Protein AF-A0A972I4T1-F1 (afdb_monomer_lite)

Foldseek 3Di:
DDDPPVVVVVVVVVVVVVVVVVVVVVVVVVVVVVVVVVVVVVVVVCCPDPVNVVVVVVLVVLLLVLLCVVPPVCSVCLVCVLVVLLVVLVVCVVPPVVCPVVSVCSNVVSVVSCVVSVVVSVVVSVVVVVVVD

Sequence (133 aa):
MENFNSHNFNRWRSFYLSGKKVYTRRQNFIFLCPIWAYLLIKGLWVSFSKEGFQHDMRNETIKIRVLRAQFGKWAPLVSFGGYILLILAVILAIFLPSLQFLSLALYFGGLIFMIIMGLYVRKHVKEEKKKFF

Structure (mmCIF, N/CA/C/O backbone):
data_AF-A0A972I4T1-F1
#
_entry.id   AF-A0A972I4T1-F1
#
loop_
_atom_site.group_PDB
_atom_site.id
_atom_site.type_symbol
_atom_site.label_atom_id
_atom_site.label_alt_id
_atom_site.label_comp_id
_atom_site.label_asym_id
_atom_site.label_entity_id
_atom_site.label_seq_id
_atom_site.pdbx_PDB_ins_code
_atom_site.Cartn_x
_atom_site.Cartn_y
_atom_site.Cartn_z
_atom_site.occupancy
_atom_site.B_iso_or_equiv
_atom_site.auth_seq_id
_atom_site.auth_comp_id
_atom_site.auth_asym_id
_atom_site.auth_atom_id
_atom_site.pdbx_PDB_model_num
ATOM 1 N N . MET A 1 1 ? -72.746 -25.270 -4.434 1.00 42.06 1 MET A N 1
ATOM 2 C CA . MET A 1 1 ? -71.788 -24.352 -5.086 1.00 42.06 1 MET A CA 1
ATOM 3 C C . MET A 1 1 ? -71.181 -23.489 -3.993 1.00 42.06 1 MET A C 1
ATOM 5 O O . MET A 1 1 ? -71.833 -22.563 -3.531 1.00 42.06 1 MET A O 1
ATOM 9 N N . GLU A 1 2 ? -70.013 -23.873 -3.479 1.00 47.78 2 GLU A N 1
ATOM 10 C CA . GLU A 1 2 ? -69.342 -23.156 -2.386 1.00 47.78 2 GLU A CA 1
ATOM 11 C C . GLU A 1 2 ? -68.575 -21.944 -2.927 1.00 47.78 2 GLU A C 1
ATOM 13 O O . GLU A 1 2 ? -67.759 -22.061 -3.842 1.00 47.78 2 GLU A O 1
ATOM 18 N N . ASN A 1 3 ? -68.856 -20.771 -2.355 1.00 51.66 3 ASN A N 1
ATOM 19 C CA . ASN A 1 3 ? -68.185 -19.510 -2.656 1.00 51.66 3 ASN A CA 1
ATOM 20 C C . ASN A 1 3 ? -66.727 -19.563 -2.176 1.00 51.66 3 ASN A C 1
ATOM 22 O O . ASN A 1 3 ? -66.425 -19.302 -1.009 1.00 51.66 3 ASN A O 1
ATOM 26 N N . PHE A 1 4 ? -65.809 -19.887 -3.087 1.00 56.34 4 PHE A N 1
ATOM 27 C CA . PHE A 1 4 ? -64.374 -19.819 -2.829 1.00 56.34 4 PHE A CA 1
ATOM 28 C C . PHE A 1 4 ? -63.945 -18.351 -2.697 1.00 56.34 4 PHE A C 1
ATOM 30 O O . PHE A 1 4 ? -63.792 -17.617 -3.672 1.00 56.34 4 PHE A O 1
ATOM 37 N N . ASN A 1 5 ? -63.791 -17.916 -1.448 1.00 60.62 5 ASN A N 1
ATOM 38 C CA . ASN A 1 5 ? -63.487 -16.540 -1.078 1.00 60.62 5 ASN A CA 1
ATOM 39 C C . ASN A 1 5 ? -62.084 -16.142 -1.588 1.00 60.62 5 ASN A C 1
ATOM 41 O O . ASN A 1 5 ? -61.060 -16.618 -1.082 1.00 60.62 5 ASN A O 1
ATOM 45 N N . SER A 1 6 ? -62.033 -15.254 -2.586 1.00 58.78 6 SER A N 1
ATOM 46 C CA . SER A 1 6 ? -60.814 -14.783 -3.275 1.00 58.78 6 SER A CA 1
ATOM 47 C C . SER A 1 6 ? -59.756 -14.190 -2.332 1.00 58.78 6 SER A C 1
ATOM 49 O O . SER A 1 6 ? -58.558 -14.190 -2.631 1.00 58.78 6 SER A O 1
ATOM 51 N N . HIS A 1 7 ? -60.178 -13.758 -1.143 1.00 57.97 7 HIS A N 1
ATOM 52 C CA . HIS A 1 7 ? -59.304 -13.223 -0.109 1.00 57.97 7 HIS A CA 1
ATOM 53 C C . HIS A 1 7 ? -58.353 -14.276 0.495 1.00 57.97 7 HIS A C 1
ATOM 55 O O . HIS A 1 7 ? -57.220 -13.942 0.863 1.00 57.97 7 HIS A O 1
ATOM 61 N N . ASN A 1 8 ? -58.760 -15.551 0.560 1.00 58.19 8 ASN A N 1
ATOM 62 C CA . ASN A 1 8 ? -57.892 -16.623 1.055 1.00 58.19 8 ASN A CA 1
ATOM 63 C C . ASN A 1 8 ? -56.810 -16.986 0.030 1.00 58.19 8 ASN A C 1
ATOM 65 O O . ASN A 1 8 ? -55.651 -17.172 0.399 1.00 58.19 8 ASN A O 1
ATOM 69 N N . PHE A 1 9 ? -57.136 -16.992 -1.264 1.00 61.59 9 PHE A N 1
ATOM 70 C CA . PHE A 1 9 ? -56.197 -17.366 -2.327 1.00 61.59 9 PHE A CA 1
ATOM 71 C C . PHE A 1 9 ? -54.963 -16.445 -2.393 1.00 61.59 9 PHE A C 1
ATOM 73 O O . PHE A 1 9 ? -53.825 -16.911 -2.499 1.00 61.59 9 PHE A O 1
ATOM 80 N N . ASN A 1 10 ? -55.163 -15.135 -2.226 1.00 60.66 10 ASN A N 1
ATOM 81 C CA . ASN A 1 10 ? -54.065 -14.163 -2.223 1.00 60.66 10 ASN A CA 1
ATOM 82 C C . ASN A 1 10 ? -53.135 -14.309 -1.004 1.00 60.66 10 ASN A C 1
ATOM 84 O O . ASN A 1 10 ? -51.925 -14.087 -1.120 1.00 60.66 10 ASN A O 1
ATOM 88 N N . ARG A 1 11 ? -53.666 -14.745 0.147 1.00 61.56 11 ARG A N 1
ATOM 89 C CA . ARG A 1 11 ? -52.877 -14.985 1.36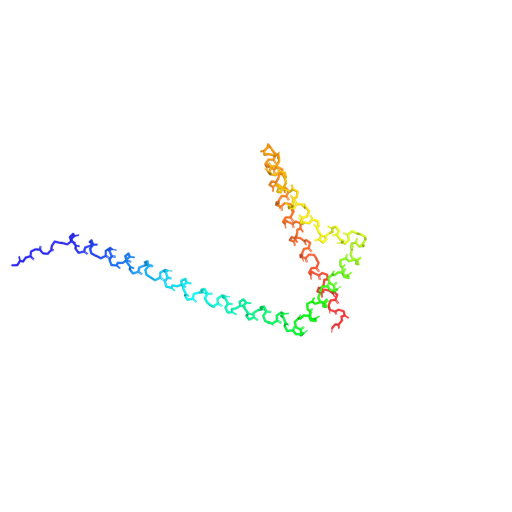6 1.00 61.56 11 ARG A CA 1
ATOM 90 C C . ARG A 1 11 ? -51.933 -16.183 1.198 1.00 61.56 11 ARG A C 1
ATOM 92 O O . ARG A 1 11 ? -50.754 -16.079 1.534 1.00 61.56 11 ARG A O 1
ATOM 99 N N . TRP A 1 12 ? -52.406 -17.273 0.592 1.00 57.44 12 TRP A N 1
ATOM 100 C CA . TRP A 1 12 ? -51.577 -18.450 0.298 1.00 57.44 12 TRP A CA 1
ATOM 101 C C . TRP A 1 12 ? -50.492 -18.160 -0.750 1.00 57.44 12 TRP A C 1
ATOM 103 O O . TRP A 1 12 ? -49.346 -18.587 -0.595 1.00 57.44 12 TRP A O 1
ATOM 113 N N . ARG A 1 13 ? -50.803 -17.359 -1.777 1.00 59.50 13 ARG A N 1
ATOM 114 C CA . ARG A 1 13 ? -49.840 -16.991 -2.830 1.00 59.50 13 ARG A CA 1
ATOM 115 C C . ARG A 1 13 ? -48.659 -16.165 -2.299 1.00 59.50 13 ARG A C 1
ATOM 117 O O . ARG A 1 13 ? -47.519 -16.402 -2.697 1.00 59.50 13 ARG A O 1
ATOM 124 N N . SER A 1 14 ? -48.917 -15.241 -1.372 1.00 59.78 14 SER A N 1
ATOM 125 C CA . SER A 1 14 ? -47.885 -14.450 -0.680 1.00 59.78 14 SER A CA 1
ATOM 126 C C . SER A 1 14 ? -46.908 -15.335 0.113 1.00 59.78 14 SER A C 1
ATOM 128 O O . SER A 1 14 ? -45.688 -15.183 -0.005 1.00 59.78 14 SER A O 1
ATOM 130 N N . PHE A 1 15 ? -47.429 -16.328 0.841 1.00 59.59 15 PHE A N 1
ATOM 131 C CA . PHE A 1 15 ? -46.620 -17.220 1.674 1.00 59.59 15 PHE A CA 1
ATOM 132 C C . PHE A 1 15 ? -45.705 -18.134 0.838 1.00 59.59 15 PHE A C 1
ATOM 134 O O . PHE A 1 15 ? -44.513 -18.262 1.126 1.00 59.59 15 PHE A O 1
ATOM 141 N N . TYR A 1 16 ? -46.221 -18.686 -0.266 1.00 58.22 16 TYR A N 1
ATOM 142 C CA . TYR A 1 16 ? -45.437 -19.519 -1.190 1.00 58.22 16 TYR A CA 1
ATOM 143 C C . TYR A 1 16 ? -44.334 -18.739 -1.922 1.00 58.22 16 TYR A C 1
ATOM 145 O O . TYR A 1 16 ? -43.228 -19.255 -2.114 1.00 58.22 16 TYR A O 1
ATOM 153 N N . LEU A 1 17 ? -44.599 -17.490 -2.322 1.00 56.44 17 LEU A N 1
ATOM 154 C CA . LEU A 1 17 ? -43.599 -16.645 -2.987 1.00 56.44 17 LEU A CA 1
ATOM 155 C C . LEU A 1 17 ? -42.521 -16.148 -2.013 1.00 56.44 17 LEU A C 1
ATOM 157 O O . LEU A 1 17 ? -41.354 -16.040 -2.401 1.00 56.44 17 LEU A O 1
ATOM 161 N N . SER A 1 18 ? -42.888 -15.898 -0.754 1.00 57.31 18 SER A N 1
ATOM 162 C CA . SER A 1 18 ? -41.943 -15.557 0.314 1.00 57.31 18 SER A CA 1
ATOM 163 C C . SER A 1 18 ? -41.013 -16.735 0.638 1.00 57.31 18 SER A C 1
ATOM 165 O O . SER A 1 18 ? -39.789 -16.581 0.617 1.00 57.31 18 SER A O 1
ATOM 167 N N . GLY A 1 19 ? -41.567 -17.943 0.806 1.00 55.78 19 GLY A N 1
ATOM 168 C CA . GLY A 1 19 ? -40.794 -19.159 1.084 1.00 55.78 19 GLY A CA 1
ATOM 169 C C . GLY A 1 19 ? -39.799 -19.523 -0.023 1.00 55.78 19 GLY A C 1
ATOM 170 O O . GLY A 1 19 ? -38.644 -19.839 0.270 1.00 55.78 19 GLY A O 1
ATOM 171 N N . LYS A 1 20 ? -40.192 -19.393 -1.302 1.00 50.53 20 LYS A N 1
ATOM 172 C CA . LYS A 1 20 ? -39.276 -19.626 -2.433 1.00 50.53 20 LYS A CA 1
ATOM 173 C C . LYS A 1 20 ? -38.122 -18.620 -2.466 1.00 50.53 20 LYS A C 1
ATOM 175 O O . LYS A 1 20 ? -36.979 -19.034 -2.622 1.00 50.53 20 LYS A O 1
ATOM 180 N N . LYS A 1 21 ? -38.376 -17.321 -2.254 1.00 49.34 21 LYS A N 1
ATOM 181 C CA . LYS A 1 21 ? -37.317 -16.289 -2.284 1.00 49.34 21 LYS A CA 1
ATOM 182 C C . LYS A 1 21 ? -36.266 -16.469 -1.181 1.00 49.34 21 LYS A C 1
ATOM 184 O O . LYS A 1 21 ? -35.088 -16.202 -1.423 1.00 49.34 21 LYS A O 1
ATOM 189 N N . VAL A 1 22 ? -36.665 -16.927 0.007 1.00 52.06 22 VAL A N 1
ATOM 190 C CA . VAL A 1 22 ? -35.743 -17.171 1.132 1.00 52.06 22 VAL A CA 1
ATOM 191 C C . VAL A 1 22 ? -34.880 -18.414 0.889 1.00 52.06 22 VAL A C 1
ATOM 193 O O . VAL A 1 22 ? -33.672 -18.375 1.135 1.00 52.06 22 VAL A O 1
ATOM 196 N N . TYR A 1 23 ? -35.459 -19.482 0.331 1.00 49.56 23 TYR A N 1
ATOM 197 C CA . TYR A 1 23 ? -34.717 -20.705 0.006 1.00 49.56 23 TYR A CA 1
ATOM 198 C C . TYR A 1 23 ? -33.667 -20.481 -1.091 1.00 49.56 23 TYR A C 1
ATOM 200 O O . TYR A 1 23 ? -32.519 -20.906 -0.945 1.00 49.56 23 TYR A O 1
ATOM 208 N N . THR A 1 24 ? -34.010 -19.733 -2.146 1.00 52.59 24 THR A N 1
ATOM 209 C CA . THR A 1 24 ? -33.073 -19.440 -3.243 1.00 52.59 24 THR A CA 1
ATOM 210 C C . THR A 1 24 ? -31.907 -18.550 -2.790 1.00 52.59 24 THR A C 1
ATOM 212 O O . THR A 1 24 ? -30.770 -18.761 -3.206 1.00 52.59 24 THR A O 1
ATOM 215 N N . ARG A 1 25 ? -32.137 -17.585 -1.882 1.00 51.94 25 ARG A N 1
ATOM 216 C CA . ARG A 1 25 ? -31.070 -16.691 -1.386 1.00 51.94 25 ARG A CA 1
ATOM 217 C C . ARG A 1 25 ? -30.049 -17.426 -0.498 1.00 51.94 25 ARG A C 1
ATOM 219 O O . ARG A 1 25 ? -28.862 -17.118 -0.573 1.00 51.94 25 ARG A O 1
ATOM 226 N N . ARG A 1 26 ? -30.489 -18.408 0.304 1.00 50.34 26 ARG A N 1
ATOM 227 C CA . ARG A 1 26 ? -29.608 -19.236 1.156 1.00 50.34 26 ARG A CA 1
ATOM 228 C C . ARG A 1 26 ? -28.805 -20.264 0.354 1.00 50.34 26 ARG A C 1
ATOM 230 O O . ARG A 1 26 ? -27.628 -20.455 0.643 1.00 50.34 26 ARG A O 1
ATOM 237 N N . GLN A 1 27 ? -29.406 -20.888 -0.662 1.00 53.06 27 GLN A N 1
ATOM 238 C CA . GLN A 1 27 ? -28.709 -21.865 -1.509 1.00 53.06 27 GLN A CA 1
ATOM 239 C C . GLN A 1 27 ? -27.602 -21.221 -2.357 1.00 53.06 27 GLN A C 1
ATOM 241 O O . GLN A 1 27 ? -26.511 -21.779 -2.441 1.00 53.06 27 GLN A O 1
ATOM 246 N N . ASN A 1 28 ? -27.813 -20.011 -2.887 1.00 52.75 28 ASN A N 1
ATOM 247 C CA . ASN A 1 28 ? -26.784 -19.305 -3.662 1.00 52.75 28 ASN A CA 1
ATOM 248 C C . ASN A 1 28 ? -25.501 -19.034 -2.848 1.00 52.75 28 ASN A C 1
ATOM 250 O O . ASN A 1 28 ? -24.401 -19.148 -3.382 1.00 52.75 28 ASN A O 1
ATOM 254 N N . PHE A 1 29 ? -25.620 -18.736 -1.548 1.00 54.09 29 PHE A N 1
ATOM 255 C CA . PHE A 1 29 ? -24.464 -18.516 -0.664 1.00 54.09 29 PHE A CA 1
ATOM 256 C C . PHE A 1 29 ? -23.621 -19.783 -0.451 1.00 54.09 29 PHE A C 1
ATOM 258 O O . PHE A 1 29 ? -22.393 -19.702 -0.399 1.00 54.09 29 PHE A O 1
ATOM 265 N N . ILE A 1 30 ? -24.268 -20.948 -0.361 1.00 57.47 30 ILE A N 1
ATOM 266 C CA . ILE A 1 30 ? -23.606 -22.237 -0.105 1.00 57.47 30 ILE A CA 1
ATOM 267 C C . ILE A 1 30 ? -22.820 -22.710 -1.336 1.00 57.47 30 ILE A C 1
ATOM 269 O O . ILE A 1 30 ? -21.766 -23.312 -1.174 1.00 57.47 30 ILE A O 1
ATOM 273 N N . PHE A 1 31 ? -23.274 -22.389 -2.554 1.00 56.94 31 PHE A N 1
ATOM 274 C CA . PHE A 1 31 ? -22.544 -22.703 -3.792 1.00 56.94 31 PHE A CA 1
ATOM 275 C C . PHE A 1 31 ? -21.458 -21.677 -4.146 1.00 56.94 31 PHE A C 1
ATOM 277 O O . PHE A 1 31 ? -20.435 -22.049 -4.716 1.00 56.94 31 PHE A O 1
ATOM 284 N N . LEU A 1 32 ? -21.631 -20.401 -3.784 1.00 58.91 32 LEU A N 1
ATOM 285 C CA . LEU A 1 32 ? -20.608 -19.374 -4.006 1.00 58.91 32 LEU A CA 1
ATOM 286 C C . LEU A 1 32 ? -19.375 -19.609 -3.120 1.00 58.91 32 LEU A C 1
ATOM 288 O O . LEU A 1 32 ? -18.251 -19.554 -3.612 1.00 58.91 32 LEU A O 1
ATOM 292 N N . CYS A 1 33 ? -19.566 -19.921 -1.837 1.00 66.06 33 CYS A N 1
ATOM 293 C CA . CYS A 1 33 ? -18.476 -20.084 -0.867 1.00 66.06 33 CYS A CA 1
ATOM 294 C C . CYS A 1 33 ? -17.350 -21.064 -1.299 1.00 66.06 33 CYS A C 1
ATOM 296 O O . CYS A 1 33 ? -16.184 -20.662 -1.273 1.00 66.06 33 CYS A O 1
ATOM 298 N N . PRO A 1 34 ? -17.631 -22.299 -1.768 1.00 73.88 34 PRO A N 1
ATOM 299 C CA . PRO A 1 34 ? -16.589 -23.236 -2.192 1.00 73.88 34 PRO A CA 1
ATOM 300 C C . PRO A 1 34 ? -15.882 -22.810 -3.483 1.00 73.88 34 PRO A C 1
ATOM 302 O O . PRO A 1 34 ? -14.701 -23.104 -3.644 1.00 73.88 34 PRO A O 1
ATOM 305 N N . ILE A 1 35 ? -16.553 -22.082 -4.383 1.00 77.19 35 ILE A N 1
ATOM 306 C CA . ILE A 1 35 ? -15.931 -21.551 -5.607 1.00 77.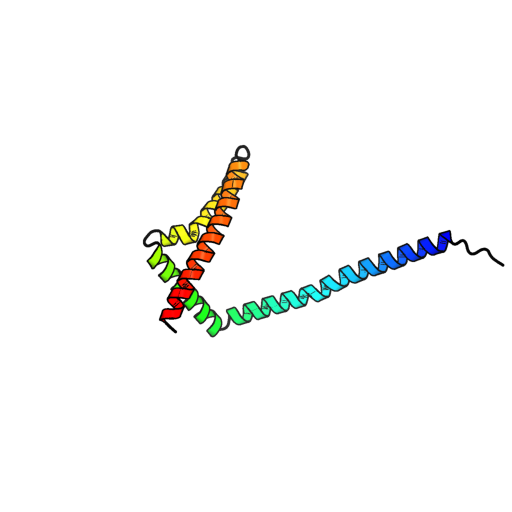19 35 ILE A CA 1
ATOM 307 C C . ILE A 1 35 ? -14.891 -20.485 -5.246 1.00 77.19 35 ILE A C 1
ATOM 309 O O . ILE A 1 35 ? -13.770 -20.517 -5.753 1.00 77.19 35 ILE A O 1
ATOM 313 N N . TRP A 1 36 ? -15.231 -19.575 -4.329 1.00 73.19 36 TRP A N 1
ATOM 314 C CA . TRP A 1 36 ? -14.292 -18.567 -3.829 1.00 73.19 36 TRP A CA 1
ATOM 315 C C . TRP A 1 36 ? -13.140 -19.200 -3.044 1.00 73.19 36 TRP A C 1
ATOM 317 O O . TRP A 1 36 ? -11.989 -18.819 -3.249 1.00 73.19 36 TRP A O 1
ATOM 327 N N . ALA A 1 37 ? -13.418 -20.207 -2.211 1.00 77.19 37 ALA A N 1
ATOM 328 C CA . ALA A 1 37 ? -12.380 -20.957 -1.508 1.00 77.19 37 ALA A CA 1
ATOM 329 C C . ALA A 1 37 ? -11.437 -21.684 -2.484 1.00 77.19 37 ALA A C 1
ATOM 331 O O . ALA A 1 37 ? -10.221 -21.596 -2.335 1.00 77.19 37 ALA A O 1
ATOM 332 N N . TYR A 1 38 ? -11.970 -22.331 -3.525 1.00 79.06 38 TYR A N 1
ATOM 333 C CA . TYR A 1 38 ? -11.173 -22.981 -4.568 1.00 79.06 38 TYR A CA 1
ATOM 334 C C . TYR A 1 38 ? -10.296 -21.979 -5.331 1.00 79.06 38 TYR A C 1
ATOM 336 O O . TYR A 1 38 ? -9.113 -22.241 -5.550 1.00 79.06 38 TYR A O 1
ATOM 344 N N . LEU A 1 39 ? -10.839 -20.812 -5.693 1.00 75.88 39 LEU A N 1
ATOM 345 C CA . LEU A 1 39 ? -10.083 -19.737 -6.343 1.00 75.88 39 LEU A CA 1
ATOM 346 C C . LEU A 1 39 ? -8.969 -19.189 -5.445 1.00 75.88 39 LEU A C 1
ATOM 348 O O . LEU A 1 39 ? -7.858 -18.976 -5.929 1.00 75.88 39 LEU A O 1
ATOM 352 N N . LEU A 1 40 ? -9.235 -19.007 -4.149 1.00 76.88 40 LEU A N 1
ATOM 353 C CA . LEU A 1 40 ? -8.228 -18.572 -3.182 1.00 76.88 40 LEU A CA 1
ATOM 354 C C . LEU A 1 40 ? -7.123 -19.615 -3.021 1.00 76.88 40 LEU A C 1
ATOM 356 O O . LEU A 1 40 ? -5.954 -19.269 -3.149 1.00 76.88 40 LEU A O 1
ATOM 360 N N . ILE A 1 41 ? -7.474 -20.886 -2.807 1.00 76.50 41 ILE A N 1
ATOM 361 C CA . ILE A 1 41 ? -6.504 -21.978 -2.636 1.00 76.50 41 ILE A CA 1
ATOM 362 C C . ILE A 1 41 ? -5.657 -22.147 -3.898 1.00 76.50 41 ILE A C 1
ATOM 364 O O . ILE A 1 41 ? -4.439 -22.258 -3.804 1.00 76.50 41 ILE A O 1
ATOM 368 N N . LYS A 1 42 ? -6.272 -22.124 -5.085 1.00 72.56 42 LYS A N 1
ATOM 369 C CA . LYS A 1 42 ? -5.545 -22.245 -6.355 1.00 72.56 42 LYS A CA 1
ATOM 370 C C . LYS A 1 42 ? -4.669 -21.020 -6.627 1.00 72.56 42 LYS A C 1
ATOM 372 O O . LYS A 1 42 ? -3.547 -21.177 -7.097 1.00 72.56 42 LYS A O 1
ATOM 377 N N . GLY A 1 43 ? -5.150 -19.819 -6.305 1.00 66.62 43 GLY A N 1
ATOM 378 C CA . GLY A 1 43 ? -4.363 -18.586 -6.385 1.00 66.62 43 GLY A CA 1
ATOM 379 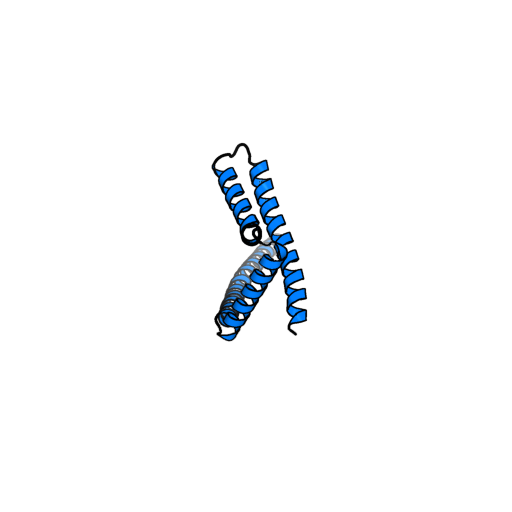C C . GLY A 1 43 ? -3.150 -18.616 -5.454 1.00 66.62 43 GLY A C 1
ATOM 380 O O . GLY A 1 43 ? -2.035 -18.345 -5.890 1.00 66.62 43 GLY A O 1
ATOM 381 N N . LEU A 1 44 ? -3.350 -19.043 -4.204 1.00 70.44 44 LEU A N 1
ATOM 382 C CA . LEU A 1 44 ? -2.285 -19.257 -3.221 1.00 70.44 44 LEU A CA 1
ATOM 383 C C . LEU A 1 44 ? -1.296 -20.326 -3.700 1.00 70.44 44 LEU A C 1
ATOM 385 O O . LEU A 1 44 ? -0.092 -20.112 -3.631 1.00 70.44 44 LEU A O 1
ATOM 389 N N . TRP A 1 45 ? -1.779 -21.446 -4.240 1.00 70.50 45 TRP A N 1
ATOM 390 C CA . TRP A 1 45 ? -0.933 -22.527 -4.754 1.00 70.50 45 TRP A CA 1
ATOM 391 C C . TRP A 1 45 ? -0.010 -22.065 -5.886 1.00 70.50 45 TRP A C 1
ATOM 393 O O . TRP A 1 45 ? 1.168 -22.416 -5.910 1.00 70.50 45 TRP A O 1
ATOM 403 N N . VAL A 1 46 ? -0.519 -21.232 -6.799 1.00 61.03 46 VAL A N 1
ATOM 404 C CA . VAL A 1 46 ? 0.293 -20.626 -7.865 1.00 61.03 46 VAL A CA 1
ATOM 405 C C . VAL A 1 46 ? 1.365 -19.701 -7.278 1.00 61.03 46 VAL A C 1
ATOM 407 O O . VAL A 1 46 ? 2.516 -19.778 -7.709 1.00 61.03 46 VAL A O 1
ATOM 410 N N . SER A 1 47 ? 1.040 -18.908 -6.251 1.00 59.56 47 SER A N 1
ATOM 411 C CA . SER A 1 47 ? 2.023 -18.082 -5.529 1.00 59.56 47 SER A CA 1
ATOM 412 C C . SER A 1 47 ? 3.064 -18.897 -4.747 1.00 59.56 47 SER A C 1
ATOM 414 O O . SER A 1 47 ? 4.209 -18.465 -4.642 1.00 59.56 47 SER A O 1
ATOM 416 N N . PHE A 1 48 ? 2.715 -20.084 -4.236 1.00 61.31 48 PHE A N 1
ATOM 417 C CA . PHE A 1 48 ? 3.646 -20.969 -3.517 1.00 61.31 48 PHE A CA 1
ATOM 418 C C . PHE A 1 48 ? 4.509 -21.855 -4.429 1.00 61.31 48 PHE A C 1
ATOM 420 O O . PHE A 1 48 ? 5.446 -22.499 -3.953 1.00 61.31 48 PHE A O 1
ATOM 427 N N . SER A 1 49 ? 4.236 -21.897 -5.736 1.00 72.25 49 SER A N 1
ATOM 428 C CA . SER A 1 49 ? 5.111 -22.585 -6.688 1.00 72.25 49 SER A CA 1
ATOM 429 C C . SER A 1 49 ? 6.497 -21.918 -6.742 1.00 72.25 49 SER A C 1
ATOM 431 O O . SER A 1 49 ? 6.615 -20.702 -6.588 1.00 72.25 49 SER A O 1
ATOM 433 N N . LYS A 1 50 ? 7.569 -22.694 -6.982 1.00 65.50 50 LYS A N 1
ATOM 434 C CA . LYS A 1 50 ? 8.947 -22.156 -7.064 1.00 65.50 50 LYS A CA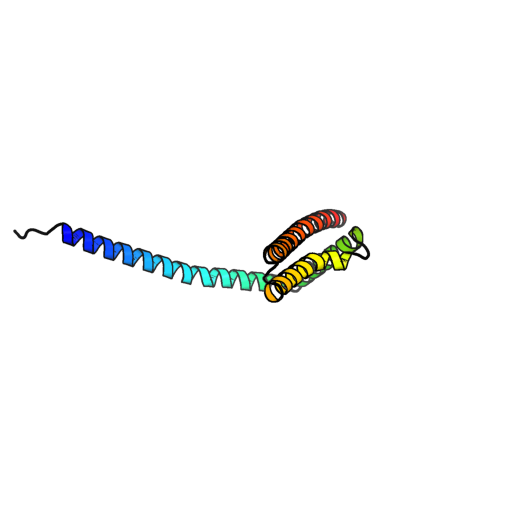 1
ATOM 435 C C . LYS A 1 50 ? 9.075 -21.027 -8.096 1.00 65.50 50 LYS A C 1
ATOM 437 O O . LYS A 1 50 ? 9.814 -20.074 -7.867 1.00 65.50 50 LYS A O 1
ATOM 442 N N . GLU A 1 51 ? 8.338 -21.124 -9.199 1.00 65.81 51 GLU A N 1
ATOM 443 C CA . GLU A 1 51 ? 8.295 -20.109 -10.256 1.00 65.81 51 GLU A CA 1
ATOM 444 C C . GLU A 1 51 ? 7.545 -18.845 -9.811 1.00 65.81 51 GLU A C 1
ATOM 446 O O . GLU A 1 51 ? 8.036 -17.736 -10.029 1.00 65.81 51 GLU A O 1
ATOM 451 N N . GLY A 1 52 ? 6.405 -18.999 -9.124 1.00 61.31 52 GLY A N 1
ATOM 452 C CA . GLY A 1 52 ? 5.650 -17.890 -8.534 1.00 61.31 52 GLY A CA 1
ATOM 453 C C . GLY A 1 52 ? 6.463 -17.130 -7.486 1.00 61.31 52 GLY A C 1
ATOM 454 O O . GLY A 1 52 ? 6.589 -15.910 -7.569 1.00 61.31 52 GLY A O 1
ATOM 455 N N . PHE A 1 53 ? 7.124 -17.855 -6.581 1.00 67.75 53 PHE A N 1
ATOM 456 C CA . PHE A 1 53 ? 7.986 -17.272 -5.554 1.00 67.75 53 PHE A CA 1
ATOM 457 C C . PHE A 1 53 ? 9.178 -16.507 -6.149 1.00 67.75 53 PHE A C 1
ATOM 459 O O . PHE A 1 53 ? 9.463 -15.382 -5.740 1.00 67.75 53 PHE A O 1
ATOM 466 N N . GLN A 1 54 ? 9.862 -17.071 -7.152 1.00 71.00 54 GLN A N 1
ATOM 467 C CA . GLN A 1 54 ? 10.966 -16.379 -7.830 1.00 71.00 54 GLN A CA 1
ATOM 468 C C . GLN A 1 54 ? 10.491 -15.137 -8.588 1.00 71.00 54 GLN A C 1
ATOM 470 O O . GLN A 1 54 ? 11.170 -14.106 -8.579 1.00 71.00 54 GLN A O 1
ATOM 475 N N . HIS A 1 55 ? 9.327 -15.210 -9.233 1.00 70.19 55 HIS A N 1
ATOM 476 C CA . HIS A 1 55 ? 8.751 -14.074 -9.938 1.00 70.19 55 HIS A CA 1
ATOM 477 C C . HIS A 1 55 ? 8.335 -12.952 -8.971 1.00 70.19 55 HIS A C 1
ATOM 479 O O . HIS A 1 55 ? 8.594 -11.776 -9.253 1.00 70.19 55 HIS A O 1
ATOM 485 N N . ASP A 1 56 ? 7.760 -13.296 -7.818 1.00 71.19 56 ASP A N 1
ATOM 486 C CA . ASP A 1 56 ? 7.369 -12.340 -6.779 1.00 71.19 56 ASP A CA 1
ATOM 487 C C . ASP A 1 56 ? 8.585 -11.707 -6.099 1.00 71.19 56 ASP A C 1
ATOM 489 O O . ASP A 1 56 ? 8.659 -10.476 -6.031 1.00 71.19 56 ASP A O 1
ATOM 493 N N . MET A 1 57 ? 9.602 -12.498 -5.741 1.00 73.00 57 MET A N 1
ATOM 494 C CA . MET A 1 57 ? 10.882 -11.978 -5.244 1.00 73.00 57 MET A CA 1
ATOM 495 C C . MET A 1 57 ? 11.548 -11.038 -6.256 1.00 73.00 57 MET A C 1
ATOM 497 O O . MET A 1 57 ? 12.049 -9.971 -5.885 1.00 73.00 57 MET A O 1
ATOM 501 N N . ARG A 1 58 ? 11.533 -11.381 -7.553 1.00 75.19 58 ARG A N 1
ATOM 502 C CA . ARG A 1 58 ? 12.075 -10.509 -8.608 1.00 75.19 58 ARG A CA 1
ATOM 503 C C . ARG A 1 58 ? 11.290 -9.202 -8.697 1.00 75.19 58 ARG A C 1
ATOM 505 O O . ARG A 1 58 ? 11.889 -8.134 -8.802 1.00 75.19 58 ARG A O 1
ATOM 512 N N . ASN A 1 59 ? 9.964 -9.266 -8.628 1.00 76.12 59 ASN A N 1
ATOM 513 C CA . ASN A 1 59 ? 9.098 -8.088 -8.622 1.00 76.12 59 ASN A CA 1
ATOM 514 C C . ASN A 1 59 ? 9.350 -7.176 -7.424 1.00 76.12 59 ASN A C 1
ATOM 516 O O . ASN A 1 59 ? 9.384 -5.953 -7.579 1.00 76.12 59 ASN A O 1
ATOM 520 N N . GLU A 1 60 ? 9.501 -7.760 -6.242 1.00 77.31 60 GLU A N 1
ATOM 521 C CA . GLU A 1 60 ? 9.751 -7.030 -5.008 1.00 77.31 60 GLU A CA 1
ATOM 522 C C . GLU A 1 60 ? 11.139 -6.385 -5.029 1.00 77.31 60 GLU A C 1
ATOM 524 O O . GLU A 1 60 ? 11.272 -5.192 -4.759 1.00 77.31 60 GLU A O 1
ATOM 529 N N . THR A 1 61 ? 12.150 -7.113 -5.503 1.00 80.50 61 THR A N 1
ATOM 530 C CA . THR A 1 61 ? 13.506 -6.581 -5.700 1.00 80.50 61 THR A CA 1
ATOM 531 C C . THR A 1 61 ? 13.517 -5.406 -6.681 1.00 80.50 61 THR A C 1
ATOM 533 O O . THR A 1 61 ? 14.155 -4.385 -6.412 1.00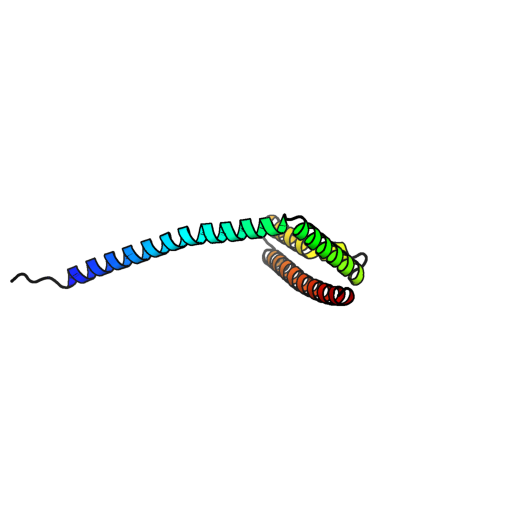 80.50 61 THR A O 1
ATOM 536 N N . ILE A 1 62 ? 12.780 -5.502 -7.797 1.00 79.19 62 ILE A N 1
ATOM 537 C CA . ILE A 1 62 ? 12.630 -4.394 -8.755 1.00 79.19 62 ILE A CA 1
ATOM 538 C C . ILE A 1 62 ? 11.918 -3.210 -8.092 1.00 79.19 62 ILE A C 1
ATOM 540 O O . ILE A 1 62 ? 12.386 -2.082 -8.207 1.00 79.19 62 ILE A O 1
ATOM 544 N N . LYS A 1 63 ? 10.828 -3.440 -7.349 1.00 77.75 63 LYS A N 1
ATOM 545 C CA . LYS A 1 63 ? 10.131 -2.374 -6.607 1.00 77.75 63 LYS A CA 1
ATOM 546 C C . LYS A 1 63 ? 11.058 -1.657 -5.631 1.00 77.75 63 LYS A C 1
ATOM 548 O O . LYS A 1 63 ? 11.074 -0.430 -5.627 1.00 77.75 63 LYS A O 1
ATOM 553 N N . ILE A 1 64 ? 11.829 -2.397 -4.835 1.00 79.25 64 ILE A N 1
ATOM 554 C CA . ILE A 1 64 ? 12.777 -1.832 -3.866 1.00 79.25 64 ILE A CA 1
ATOM 555 C C . ILE A 1 64 ? 13.850 -1.019 -4.592 1.00 79.25 64 ILE A C 1
ATOM 557 O O . ILE A 1 64 ? 14.164 0.092 -4.168 1.00 79.25 64 ILE A O 1
ATOM 561 N N . ARG A 1 65 ? 14.386 -1.533 -5.706 1.00 81.19 65 ARG A N 1
ATOM 562 C CA . ARG A 1 65 ? 15.375 -0.816 -6.520 1.00 81.19 65 ARG A CA 1
ATOM 563 C C . ARG A 1 65 ? 14.804 0.484 -7.085 1.00 81.19 65 ARG A C 1
ATOM 565 O O . ARG A 1 65 ? 15.435 1.522 -6.921 1.00 81.19 65 ARG A O 1
ATOM 572 N N . VAL A 1 66 ? 13.602 0.445 -7.659 1.00 81.62 66 VAL A N 1
ATOM 573 C CA . VAL A 1 66 ? 12.897 1.626 -8.182 1.00 81.62 66 VAL A CA 1
ATOM 574 C C . VAL A 1 66 ? 12.625 2.637 -7.069 1.00 81.62 66 VAL A C 1
ATOM 576 O O . VAL A 1 66 ? 12.907 3.820 -7.230 1.00 81.62 66 VAL A O 1
ATOM 579 N N . LEU A 1 67 ? 12.135 2.187 -5.912 1.00 81.00 67 LEU A N 1
ATOM 580 C CA . LEU A 1 67 ? 11.891 3.048 -4.753 1.00 81.00 67 LEU A CA 1
ATOM 581 C C . LEU A 1 67 ? 13.180 3.709 -4.258 1.00 81.00 67 LEU A C 1
ATOM 583 O O . LEU A 1 67 ? 13.189 4.907 -3.986 1.00 81.00 67 LEU A O 1
ATOM 587 N N . ARG A 1 68 ? 14.282 2.960 -4.181 1.00 83.12 68 ARG A N 1
ATOM 588 C CA . ARG A 1 68 ? 15.590 3.488 -3.773 1.00 83.12 68 ARG A CA 1
ATOM 589 C C . ARG A 1 68 ? 16.182 4.438 -4.811 1.00 83.12 68 ARG A C 1
ATOM 591 O O . ARG A 1 68 ? 16.799 5.421 -4.423 1.00 83.12 68 ARG A O 1
ATOM 598 N N . ALA A 1 69 ? 15.969 4.179 -6.098 1.00 83.19 69 ALA A N 1
ATOM 599 C CA . ALA A 1 69 ? 16.405 5.060 -7.178 1.00 83.19 69 ALA A CA 1
ATOM 600 C C . ALA A 1 69 ? 15.634 6.390 -7.184 1.00 83.19 69 ALA A C 1
ATOM 602 O O . ALA A 1 69 ? 16.234 7.437 -7.394 1.00 83.19 69 ALA A O 1
ATOM 603 N N . GLN A 1 70 ? 14.324 6.357 -6.918 1.00 82.75 70 GLN A N 1
ATOM 604 C CA . GLN A 1 70 ? 13.467 7.548 -6.946 1.00 82.75 70 GLN A CA 1
ATOM 605 C C . GLN A 1 70 ? 13.527 8.363 -5.647 1.00 82.75 70 GLN A C 1
ATOM 607 O O . GLN A 1 70 ? 13.564 9.587 -5.685 1.00 82.75 70 GLN A O 1
ATOM 612 N N . PHE A 1 71 ? 13.548 7.696 -4.490 1.00 82.44 71 PHE A N 1
ATOM 613 C CA . PHE A 1 71 ? 13.412 8.352 -3.183 1.00 82.44 71 PHE A CA 1
ATOM 614 C C . PHE A 1 71 ? 14.687 8.300 -2.329 1.00 82.44 71 PHE A C 1
ATOM 616 O O . PHE A 1 71 ? 14.741 8.904 -1.255 1.00 82.44 71 PHE A O 1
ATOM 623 N N . GLY A 1 72 ? 15.734 7.595 -2.769 1.00 85.06 72 GLY A N 1
ATOM 624 C CA . GLY A 1 72 ? 17.029 7.551 -2.090 1.00 85.06 72 GLY A CA 1
ATOM 625 C C . GLY A 1 72 ? 16.923 7.086 -0.635 1.00 85.06 72 GLY A C 1
ATOM 626 O O . GLY A 1 72 ? 16.419 5.999 -0.344 1.00 85.06 72 GLY A O 1
ATOM 627 N N . LYS A 1 73 ? 17.388 7.933 0.294 1.00 84.88 73 LYS A N 1
ATOM 628 C CA . LYS A 1 73 ? 17.336 7.685 1.748 1.00 84.88 73 LYS A CA 1
ATOM 629 C C . LYS A 1 73 ? 15.907 7.676 2.313 1.00 84.88 73 LYS A C 1
ATOM 631 O O . LYS A 1 73 ? 15.691 7.109 3.378 1.00 84.88 73 LYS A O 1
ATOM 636 N N . TRP A 1 74 ? 14.939 8.249 1.595 1.00 82.50 74 TRP A N 1
ATOM 637 C CA . TRP A 1 74 ? 13.532 8.323 2.001 1.00 82.50 74 TRP A CA 1
ATOM 638 C C . TRP A 1 74 ? 12.684 7.146 1.501 1.00 82.50 74 TRP A C 1
ATOM 640 O O . TRP A 1 74 ? 11.517 7.035 1.867 1.00 82.50 74 TRP A O 1
ATOM 650 N N . ALA A 1 75 ? 13.257 6.229 0.714 1.00 80.94 75 ALA A N 1
ATOM 651 C CA . ALA A 1 75 ? 12.578 5.023 0.236 1.00 80.94 75 ALA A CA 1
ATOM 652 C C . ALA A 1 75 ? 11.857 4.194 1.328 1.00 80.94 75 ALA A C 1
ATOM 654 O O . ALA A 1 75 ? 10.712 3.792 1.087 1.00 80.94 75 ALA A O 1
ATOM 655 N N . PRO A 1 76 ? 12.440 3.946 2.524 1.00 79.31 76 PRO A N 1
ATOM 656 C CA . PRO A 1 76 ? 11.718 3.254 3.589 1.00 79.31 76 PRO A CA 1
ATOM 657 C C . PRO A 1 76 ? 10.541 4.085 4.110 1.00 79.31 76 PRO A C 1
ATOM 659 O O . PRO A 1 76 ? 9.453 3.543 4.275 1.00 79.31 76 PRO A O 1
ATOM 662 N N . LEU A 1 77 ? 10.703 5.402 4.285 1.00 81.75 77 LEU A N 1
ATOM 663 C CA . LEU A 1 77 ? 9.608 6.256 4.750 1.00 81.75 77 LEU A CA 1
ATOM 664 C C . LEU A 1 77 ? 8.452 6.276 3.752 1.00 81.75 77 LEU A C 1
ATOM 666 O O . LEU A 1 77 ? 7.302 6.242 4.152 1.00 81.75 77 LEU A O 1
ATOM 670 N N . VAL A 1 78 ? 8.733 6.275 2.455 1.00 81.88 78 VAL A N 1
ATOM 671 C CA . VAL A 1 78 ? 7.691 6.230 1.422 1.00 81.88 78 VAL A CA 1
ATOM 672 C C . VAL A 1 78 ? 6.972 4.880 1.400 1.00 81.88 78 VAL A C 1
ATOM 674 O O . VAL A 1 78 ? 5.759 4.826 1.204 1.00 81.88 78 VAL A O 1
ATOM 677 N N . SER A 1 79 ? 7.704 3.792 1.646 1.00 81.19 79 SER A N 1
ATOM 678 C CA . SER A 1 79 ? 7.140 2.438 1.685 1.00 81.19 79 SER A CA 1
ATOM 679 C C . SER A 1 79 ? 6.249 2.217 2.912 1.00 81.19 79 SER A C 1
ATOM 681 O O . SER A 1 79 ? 5.199 1.586 2.804 1.00 81.19 79 SER A O 1
ATOM 683 N N . PHE A 1 80 ? 6.642 2.765 4.067 1.00 84.50 80 PHE A N 1
ATOM 684 C CA . PHE A 1 80 ? 5.927 2.593 5.337 1.00 84.50 80 PHE A CA 1
ATOM 685 C C . PHE A 1 80 ? 5.040 3.782 5.727 1.00 84.50 80 PHE A C 1
ATOM 687 O O . PHE A 1 80 ? 4.212 3.654 6.624 1.00 84.50 80 PHE A O 1
ATOM 694 N N . GLY A 1 81 ? 5.162 4.924 5.054 1.00 85.12 81 GLY A N 1
ATOM 695 C CA . GLY A 1 81 ? 4.562 6.197 5.460 1.00 85.12 81 GLY A CA 1
ATOM 696 C C . GLY A 1 81 ? 3.048 6.129 5.564 1.00 85.12 81 GLY A C 1
ATOM 697 O O . GLY A 1 81 ? 2.484 6.548 6.568 1.00 85.12 81 GLY A O 1
ATOM 698 N N . GLY A 1 82 ? 2.391 5.494 4.592 1.00 86.19 82 GLY A N 1
ATOM 699 C CA . GLY A 1 82 ? 0.947 5.271 4.657 1.00 86.19 82 GLY A CA 1
ATOM 700 C C . GLY A 1 82 ? 0.534 4.452 5.883 1.00 86.19 82 GLY A C 1
ATOM 701 O O . GLY A 1 82 ? -0.441 4.793 6.545 1.00 86.19 82 GLY A O 1
ATOM 702 N N . TYR A 1 83 ? 1.284 3.398 6.221 1.00 87.62 83 TYR A N 1
ATOM 703 C CA . TYR A 1 83 ? 0.985 2.556 7.385 1.00 87.62 83 TYR A CA 1
ATOM 704 C C . TYR A 1 83 ? 1.199 3.319 8.691 1.00 87.62 83 TYR A C 1
ATOM 706 O O . TYR A 1 83 ? 0.381 3.208 9.599 1.00 87.62 83 TYR A O 1
ATOM 714 N N . ILE A 1 84 ? 2.252 4.137 8.763 1.00 90.06 84 ILE A N 1
ATOM 715 C CA . ILE A 1 84 ? 2.524 5.006 9.912 1.00 90.06 84 ILE A CA 1
ATOM 716 C C . ILE A 1 84 ? 1.362 5.987 10.120 1.00 90.06 84 ILE A C 1
ATOM 718 O O . ILE A 1 84 ? 0.884 6.117 11.245 1.00 90.06 84 ILE A O 1
ATOM 722 N N . LEU A 1 85 ? 0.856 6.618 9.051 1.00 89.38 85 LEU A N 1
ATOM 723 C CA . LEU A 1 85 ? -0.310 7.506 9.138 1.00 89.38 85 LEU A CA 1
ATOM 724 C C . LEU A 1 85 ? -1.568 6.775 9.627 1.00 89.38 85 LEU A C 1
ATOM 726 O O . LEU A 1 85 ? -2.291 7.313 10.463 1.00 89.38 85 LEU A O 1
ATOM 730 N N . LEU A 1 86 ? -1.824 5.556 9.142 1.00 91.44 86 LEU A N 1
ATOM 731 C CA . LEU A 1 86 ? -2.983 4.766 9.573 1.00 91.44 86 LEU A CA 1
ATOM 732 C C . LEU A 1 86 ? -2.889 4.365 11.048 1.00 91.44 86 LEU A C 1
ATOM 734 O O . LEU A 1 86 ? -3.863 4.510 11.784 1.00 91.44 86 LEU A O 1
ATOM 738 N N . ILE A 1 87 ? -1.723 3.896 11.492 1.00 92.19 87 ILE A N 1
ATOM 739 C CA . ILE A 1 87 ? -1.492 3.538 12.897 1.00 92.19 87 ILE A CA 1
ATOM 740 C C . ILE A 1 87 ? -1.679 4.773 13.783 1.00 92.19 87 ILE A C 1
ATOM 742 O O . ILE A 1 87 ? -2.376 4.704 14.794 1.00 92.19 87 ILE A O 1
ATOM 746 N N . LEU A 1 88 ? -1.128 5.918 13.375 1.00 90.62 88 LEU A N 1
ATOM 747 C CA . LEU A 1 88 ? -1.271 7.168 14.116 1.00 90.62 88 LEU A CA 1
ATOM 748 C C . LEU A 1 88 ? -2.733 7.630 14.185 1.00 90.62 88 LEU A C 1
ATOM 750 O O . LEU A 1 88 ? -3.181 8.074 15.240 1.00 90.62 88 LEU A O 1
ATOM 754 N N . ALA A 1 89 ? -3.495 7.476 13.098 1.00 90.62 89 ALA A N 1
ATOM 755 C CA . ALA A 1 89 ? -4.922 7.780 13.075 1.00 90.62 89 ALA A CA 1
ATOM 756 C C . ALA A 1 89 ? -5.702 6.936 14.094 1.00 90.62 89 ALA A C 1
ATOM 758 O O . ALA A 1 89 ? -6.521 7.479 14.838 1.00 90.62 89 ALA A O 1
ATOM 759 N N . VAL A 1 90 ? -5.418 5.631 14.167 1.00 91.00 90 VAL A N 1
ATOM 760 C CA . VAL A 1 90 ? -6.063 4.714 15.121 1.00 91.00 90 VAL A CA 1
ATOM 761 C C . VAL A 1 90 ? -5.693 5.066 16.560 1.00 91.00 90 VAL A C 1
ATOM 763 O O . VAL A 1 90 ? -6.574 5.145 17.413 1.00 91.00 90 VAL A O 1
ATOM 766 N N . ILE A 1 91 ? -4.415 5.341 16.831 1.00 91.81 91 ILE A N 1
ATOM 767 C CA . ILE A 1 91 ? -3.958 5.782 18.156 1.00 91.81 91 ILE A CA 1
ATOM 768 C C . ILE A 1 91 ? -4.693 7.070 18.557 1.00 91.81 91 ILE A C 1
ATOM 770 O O . ILE A 1 91 ? -5.270 7.139 19.639 1.00 91.81 91 ILE A O 1
ATOM 774 N N . LEU A 1 92 ? -4.758 8.067 17.672 1.00 90.38 92 LEU A N 1
ATOM 775 C CA . LEU A 1 92 ? -5.467 9.319 17.950 1.00 90.38 92 LEU A CA 1
ATOM 776 C C . LEU A 1 92 ? -6.964 9.108 18.208 1.00 90.38 92 LEU A C 1
ATOM 778 O O . LEU A 1 92 ? -7.504 9.742 19.110 1.00 90.38 92 LEU A O 1
ATOM 782 N N . ALA A 1 93 ? -7.620 8.203 17.477 1.00 88.50 93 ALA A N 1
ATOM 783 C CA . ALA A 1 93 ? -9.032 7.887 17.699 1.00 88.50 93 ALA A CA 1
ATOM 784 C C . ALA A 1 93 ? -9.292 7.301 19.096 1.00 88.50 93 ALA A C 1
ATOM 786 O O . ALA A 1 93 ? -10.321 7.596 19.700 1.00 88.50 93 ALA A O 1
ATOM 787 N N . ILE A 1 94 ? -8.365 6.479 19.601 1.00 89.88 94 ILE A N 1
ATOM 788 C CA . ILE A 1 94 ? -8.495 5.800 20.896 1.00 89.88 94 ILE A CA 1
ATOM 789 C C . ILE A 1 94 ? -8.168 6.750 22.052 1.00 89.88 94 ILE A C 1
ATOM 791 O O . ILE A 1 94 ? -8.911 6.812 23.028 1.00 89.88 94 ILE A O 1
ATOM 795 N N . PHE A 1 95 ? -7.055 7.482 21.957 1.00 91.12 95 PHE A N 1
ATOM 796 C CA . PHE A 1 95 ? -6.542 8.280 23.075 1.00 91.12 95 PHE A CA 1
ATOM 797 C C . PHE A 1 95 ? -7.112 9.701 23.128 1.00 91.12 95 PHE A C 1
ATOM 799 O O . PHE A 1 95 ? -7.214 10.270 24.212 1.00 91.12 95 PHE A O 1
ATOM 806 N N . LEU A 1 96 ? -7.480 10.289 21.984 1.00 89.88 96 LEU A N 1
ATOM 807 C CA . LEU A 1 96 ? -7.996 11.657 21.902 1.00 89.88 96 LEU A CA 1
ATOM 808 C C . LEU A 1 96 ? -9.290 11.718 21.076 1.00 89.88 96 LEU A C 1
ATOM 810 O O . LEU A 1 96 ? -9.314 12.276 19.973 1.00 89.88 96 LEU A O 1
ATOM 814 N N . PRO A 1 97 ? -10.414 11.232 21.633 1.00 80.94 97 PRO A N 1
ATOM 815 C CA . PRO A 1 97 ? -11.711 11.268 20.965 1.00 80.94 97 PRO A CA 1
ATOM 816 C C . PRO A 1 97 ? -12.282 12.686 20.816 1.00 80.94 97 PRO A C 1
ATOM 818 O O . PRO A 1 97 ? -13.345 12.841 20.231 1.00 80.94 97 PRO A O 1
ATOM 821 N N . SER A 1 98 ? -11.627 13.738 21.315 1.00 88.69 98 SER A N 1
ATOM 822 C CA . SER A 1 98 ? -11.980 15.128 20.989 1.00 88.69 98 SER A CA 1
ATOM 823 C C . SER A 1 98 ? -11.508 15.540 19.587 1.00 88.69 98 SER A C 1
ATOM 825 O O . SER A 1 98 ? -12.088 16.436 18.979 1.00 88.69 98 SER A O 1
ATOM 827 N N . LEU A 1 99 ? -10.497 14.858 19.035 1.00 88.19 99 LEU A N 1
ATOM 828 C CA . LEU A 1 99 ? -9.863 15.149 17.742 1.00 88.19 99 LEU A CA 1
ATOM 829 C C . LEU A 1 99 ? -10.302 14.166 16.641 1.00 88.19 99 LEU A C 1
ATOM 831 O O . LEU A 1 99 ? -9.525 13.791 15.763 1.00 88.19 99 LEU A O 1
ATOM 835 N N . GLN A 1 100 ? -11.572 13.761 16.661 1.00 86.69 100 GLN A N 1
ATOM 836 C CA . GLN A 1 100 ? -12.147 12.760 15.746 1.00 86.69 100 GLN A CA 1
ATOM 837 C C . GLN A 1 100 ? -11.939 13.133 14.277 1.00 86.69 100 GLN A C 1
ATOM 839 O O . GLN A 1 100 ? -11.523 12.304 13.473 1.00 86.69 100 GLN A O 1
ATOM 844 N N . PHE A 1 101 ? -12.175 14.404 13.936 1.00 89.06 101 PHE A N 1
ATOM 845 C CA . PHE A 1 101 ? -11.999 14.910 12.575 1.00 89.06 101 PHE A CA 1
ATOM 846 C C . PHE A 1 101 ? -10.543 14.842 12.111 1.00 89.06 101 PHE A C 1
ATOM 848 O O . PHE A 1 101 ? -10.289 14.532 10.950 1.00 89.06 101 PHE A O 1
ATOM 855 N N . LEU A 1 102 ? -9.588 15.079 13.015 1.00 88.75 102 LEU A N 1
ATOM 856 C CA . LEU A 1 102 ? -8.166 14.965 12.708 1.00 88.75 102 LEU A CA 1
ATOM 857 C C . LEU A 1 102 ? -7.783 13.501 12.468 1.00 88.75 102 LEU A C 1
ATOM 859 O O . LEU A 1 102 ? -7.139 13.201 11.469 1.00 88.75 102 LEU A O 1
ATOM 863 N N . SER A 1 103 ? -8.224 12.583 13.333 1.00 89.31 103 SER A N 1
ATOM 864 C CA . SER A 1 103 ? -8.010 11.144 13.136 1.00 89.31 103 SER A CA 1
ATOM 865 C C . SER A 1 103 ? -8.604 10.662 11.805 1.00 89.31 103 SER A C 1
ATOM 867 O O . SER A 1 103 ? -7.923 9.987 11.032 1.00 89.31 103 SER A O 1
ATOM 869 N N . LEU A 1 104 ? -9.829 11.086 11.482 1.00 90.81 104 LEU A N 1
ATOM 870 C CA . LEU A 1 104 ? -10.487 10.763 10.218 1.00 90.81 104 LEU A CA 1
ATOM 871 C C . LEU A 1 104 ? -9.691 11.300 9.015 1.00 90.81 104 LEU A C 1
ATOM 873 O O . LEU A 1 104 ? -9.460 10.572 8.048 1.00 90.81 104 LEU A O 1
ATOM 877 N N . ALA A 1 105 ? -9.227 12.550 9.088 1.00 91.81 105 ALA A N 1
ATOM 878 C CA . ALA A 1 105 ? -8.403 13.160 8.050 1.00 91.81 105 ALA A CA 1
ATOM 879 C C . ALA A 1 105 ? -7.062 12.428 7.873 1.00 91.81 105 ALA A C 1
ATOM 881 O O . ALA A 1 105 ? -6.655 12.188 6.738 1.00 91.81 105 ALA A O 1
ATOM 882 N N . LEU A 1 106 ? -6.402 12.014 8.962 1.00 90.50 106 LEU A N 1
ATOM 883 C CA . LEU A 1 106 ? -5.183 11.200 8.888 1.00 90.50 106 LEU A CA 1
ATOM 884 C C . LEU A 1 106 ? -5.448 9.820 8.283 1.00 90.50 106 LEU A C 1
ATOM 886 O O . LEU A 1 106 ? -4.637 9.343 7.491 1.00 90.50 106 LEU A O 1
ATOM 890 N N . TYR A 1 107 ? -6.571 9.189 8.623 1.00 92.25 107 TYR A N 1
ATOM 891 C CA . TYR A 1 107 ? -6.935 7.882 8.087 1.00 92.25 107 TYR A CA 1
ATOM 892 C C . TYR A 1 107 ? -7.124 7.943 6.566 1.00 92.25 107 TYR A C 1
ATOM 894 O O . TYR A 1 107 ? -6.465 7.214 5.819 1.00 92.25 107 TYR A O 1
ATOM 902 N N . PHE A 1 108 ? -7.962 8.868 6.088 1.00 93.81 108 PHE A N 1
ATOM 903 C CA . PHE A 1 108 ? -8.167 9.057 4.651 1.00 93.81 108 PHE A CA 1
ATOM 904 C C . PHE A 1 108 ? -6.910 9.575 3.949 1.00 93.81 108 PHE A C 1
ATOM 906 O O . PHE A 1 108 ? -6.596 9.108 2.856 1.00 93.81 108 PHE A O 1
ATOM 913 N N . GLY A 1 109 ? -6.152 10.473 4.579 1.00 92.00 109 GLY A N 1
ATOM 914 C CA . GLY A 1 109 ? -4.872 10.953 4.062 1.00 92.00 109 GLY A CA 1
ATOM 915 C C . GLY A 1 109 ? -3.865 9.818 3.871 1.00 92.00 109 GLY A C 1
ATOM 916 O O . GLY A 1 109 ? -3.238 9.723 2.816 1.00 92.00 109 GLY A O 1
ATOM 917 N N . GLY A 1 110 ? -3.769 8.903 4.840 1.00 89.25 110 GLY A N 1
ATOM 918 C CA . GLY A 1 110 ? -2.941 7.700 4.755 1.00 89.25 110 GLY A CA 1
ATOM 919 C C . GLY A 1 110 ? -3.363 6.772 3.613 1.00 89.25 110 GLY A C 1
ATOM 920 O O . GLY A 1 110 ? -2.509 6.322 2.845 1.00 89.25 110 GLY A O 1
ATOM 921 N N . LEU A 1 111 ? -4.669 6.541 3.439 1.00 91.31 111 LEU A N 1
ATOM 922 C CA . LEU A 1 111 ? -5.195 5.741 2.325 1.00 91.31 111 LEU A CA 1
ATOM 923 C C . LEU A 1 111 ? -4.908 6.383 0.963 1.00 91.31 111 LEU A C 1
ATOM 925 O O . LEU A 1 111 ? -4.423 5.709 0.053 1.00 91.31 111 LEU A O 1
ATOM 929 N N . ILE A 1 112 ? -5.167 7.684 0.822 1.00 92.62 112 ILE A N 1
ATOM 930 C CA . ILE A 1 112 ? -4.900 8.424 -0.417 1.00 92.62 112 ILE A CA 1
ATOM 931 C C . ILE A 1 112 ? -3.406 8.373 -0.742 1.00 92.62 112 ILE A C 1
ATOM 933 O O . ILE A 1 112 ? -3.038 8.068 -1.878 1.00 92.62 112 ILE A O 1
ATOM 937 N N . PHE A 1 113 ? -2.542 8.590 0.253 1.00 89.50 113 PHE A N 1
ATOM 938 C CA . PHE A 1 113 ? -1.096 8.479 0.090 1.00 89.50 113 PHE A CA 1
ATOM 939 C C . PHE A 1 113 ? -0.689 7.088 -0.414 1.00 89.50 113 PHE A C 1
ATOM 941 O O . PHE A 1 113 ? 0.047 6.989 -1.395 1.00 89.50 113 PHE A O 1
ATOM 948 N N . MET A 1 114 ? -1.212 6.008 0.180 1.00 89.19 114 MET A N 1
ATOM 949 C CA . MET A 1 114 ? -0.937 4.643 -0.288 1.00 89.19 114 MET A CA 1
ATOM 950 C C . MET A 1 114 ? -1.371 4.415 -1.738 1.00 89.19 114 MET A C 1
ATOM 952 O O . MET A 1 114 ? -0.636 3.788 -2.503 1.00 89.19 114 MET A O 1
ATOM 956 N N . ILE A 1 115 ? -2.544 4.920 -2.129 1.00 89.50 115 ILE A N 1
ATOM 957 C CA . ILE A 1 115 ? -3.058 4.775 -3.496 1.00 89.50 115 ILE A CA 1
ATOM 958 C C . ILE A 1 115 ? -2.153 5.519 -4.482 1.00 89.50 115 ILE A C 1
ATOM 960 O O . ILE A 1 115 ? -1.699 4.925 -5.463 1.00 89.50 115 ILE A O 1
ATOM 964 N N . ILE A 1 116 ? -1.851 6.793 -4.213 1.00 89.06 116 ILE A N 1
ATOM 965 C CA . ILE A 1 116 ? -1.008 7.625 -5.083 1.00 89.06 116 ILE A CA 1
ATOM 966 C C . ILE A 1 116 ? 0.384 7.006 -5.216 1.00 89.06 116 ILE A C 1
ATOM 968 O O . ILE A 1 116 ? 0.860 6.796 -6.334 1.00 89.06 116 ILE A O 1
ATOM 972 N N . MET A 1 117 ? 1.012 6.643 -4.095 1.00 84.62 117 MET A N 1
ATOM 973 C CA . MET A 1 117 ? 2.333 6.016 -4.104 1.00 84.62 117 MET A CA 1
ATOM 974 C C . MET A 1 117 ? 2.319 4.662 -4.810 1.00 84.62 117 MET A C 1
ATOM 976 O O . MET A 1 117 ? 3.218 4.367 -5.600 1.00 84.62 117 MET A O 1
ATOM 980 N N . GLY A 1 118 ? 1.282 3.853 -4.596 1.00 83.94 118 GLY A N 1
ATOM 981 C CA . GLY A 1 118 ? 1.102 2.578 -5.281 1.00 83.94 118 GLY A CA 1
ATOM 982 C C . GLY A 1 118 ? 1.016 2.740 -6.799 1.00 83.94 118 GLY A C 1
ATOM 983 O O . GLY A 1 118 ? 1.674 1.998 -7.535 1.00 83.94 118 GLY A O 1
ATOM 984 N N . LEU A 1 119 ? 0.259 3.729 -7.282 1.00 85.94 119 LEU A N 1
ATOM 985 C CA . LEU A 1 119 ? 0.153 4.045 -8.709 1.00 85.94 119 LEU A CA 1
ATOM 986 C C . LEU A 1 119 ? 1.474 4.580 -9.276 1.00 85.94 119 LEU A C 1
ATOM 988 O O . LEU A 1 119 ? 1.906 4.124 -10.339 1.00 85.94 119 LEU A O 1
ATOM 992 N N . TYR A 1 120 ? 2.140 5.482 -8.554 1.00 84.62 120 TYR A N 1
ATOM 993 C CA . TYR A 1 120 ? 3.421 6.068 -8.950 1.00 84.62 120 TYR A CA 1
ATOM 994 C C . TYR A 1 120 ? 4.512 5.000 -9.097 1.00 84.62 120 TYR A C 1
ATOM 996 O O . TYR A 1 120 ? 5.124 4.859 -10.158 1.00 84.62 120 TYR A O 1
ATOM 1004 N N . VAL A 1 121 ? 4.691 4.159 -8.072 1.00 82.38 121 VAL A N 1
ATOM 1005 C CA . VAL A 1 121 ? 5.661 3.054 -8.101 1.00 82.38 121 VAL A CA 1
ATOM 1006 C C . VAL A 1 121 ? 5.312 2.066 -9.211 1.00 82.38 121 VAL A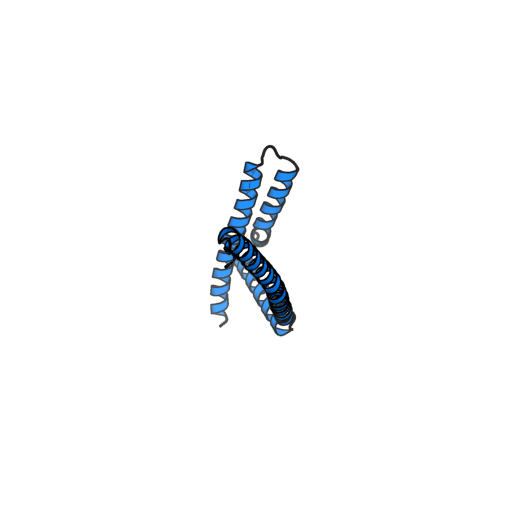 C 1
ATOM 1008 O O . VAL A 1 121 ? 6.196 1.616 -9.937 1.00 82.38 121 VAL A O 1
ATOM 1011 N N . ARG A 1 122 ? 4.027 1.743 -9.407 1.00 79.94 122 ARG A N 1
ATOM 1012 C CA . ARG A 1 122 ? 3.605 0.818 -10.470 1.00 79.94 122 ARG A CA 1
ATOM 1013 C C . ARG A 1 122 ? 3.926 1.354 -11.865 1.00 79.94 122 ARG A C 1
ATOM 1015 O O . ARG A 1 122 ? 4.269 0.553 -12.736 1.00 79.94 122 ARG A O 1
ATOM 1022 N N . LYS A 1 123 ? 3.834 2.669 -12.080 1.00 81.62 123 LYS A N 1
ATOM 1023 C CA . LYS A 1 123 ? 4.223 3.310 -13.342 1.00 81.62 123 LYS A CA 1
ATOM 1024 C C . LYS A 1 123 ? 5.725 3.150 -13.597 1.00 81.62 123 LYS A C 1
ATOM 1026 O O . LYS A 1 123 ? 6.097 2.600 -14.630 1.00 81.62 123 LYS A O 1
ATOM 1031 N N . HIS A 1 124 ? 6.567 3.494 -12.626 1.00 79.62 124 HIS A N 1
ATOM 1032 C CA . HIS A 1 124 ? 8.022 3.386 -12.783 1.00 79.62 124 HIS A CA 1
ATOM 1033 C C . HIS A 1 124 ? 8.531 1.945 -12.863 1.00 79.62 124 HIS A C 1
ATOM 1035 O O . HIS A 1 124 ? 9.443 1.656 -13.630 1.00 79.62 124 HIS A O 1
ATOM 1041 N N . VAL A 1 125 ? 7.901 1.003 -12.158 1.00 77.44 125 VAL A N 1
ATOM 1042 C CA . VAL A 1 125 ? 8.223 -0.427 -12.300 1.00 77.44 125 VAL A CA 1
ATOM 1043 C C . VAL A 1 125 ? 7.878 -0.935 -13.703 1.00 77.44 125 VAL A C 1
ATOM 1045 O O . VAL A 1 125 ? 8.613 -1.756 -14.246 1.00 77.44 125 VAL A O 1
ATOM 1048 N N . LYS A 1 126 ? 6.784 -0.462 -14.322 1.00 77.56 126 LYS A N 1
ATOM 1049 C CA . LYS A 1 126 ? 6.474 -0.801 -15.723 1.00 77.56 126 LYS A CA 1
ATOM 1050 C C . LYS A 1 126 ? 7.506 -0.217 -16.689 1.00 77.56 126 LYS A C 1
ATOM 1052 O O . LYS A 1 126 ? 7.864 -0.894 -17.645 1.00 77.56 126 LYS A O 1
ATOM 1057 N N . GLU A 1 127 ? 7.967 1.006 -16.448 1.00 77.31 127 GLU A N 1
ATOM 1058 C CA . GLU A 1 127 ? 9.004 1.654 -17.260 1.00 77.31 127 GLU A CA 1
ATOM 1059 C C . GLU A 1 127 ? 10.360 0.951 -17.130 1.00 77.31 127 GLU A C 1
ATOM 1061 O O . GLU A 1 127 ? 11.002 0.696 -18.144 1.00 77.31 127 GLU A O 1
ATOM 1066 N N . GLU A 1 128 ? 10.775 0.563 -15.921 1.00 70.38 128 GLU A N 1
ATOM 1067 C CA . GLU A 1 128 ? 12.007 -0.212 -15.742 1.00 70.38 128 GLU A CA 1
ATOM 1068 C C . GLU A 1 128 ? 11.912 -1.605 -16.357 1.00 70.38 128 GLU A C 1
ATOM 1070 O O . GLU A 1 128 ? 12.855 -2.046 -17.004 1.00 70.38 128 GLU A O 1
ATOM 1075 N N . LYS A 1 129 ? 10.773 -2.293 -16.230 1.00 66.56 129 LYS A N 1
ATOM 1076 C CA . LYS A 1 129 ? 10.599 -3.622 -16.835 1.00 66.56 129 LYS A CA 1
ATOM 1077 C C . LYS A 1 129 ? 10.755 -3.626 -18.356 1.00 66.56 129 LYS A C 1
ATOM 1079 O O . LYS A 1 129 ? 11.262 -4.608 -18.879 1.00 66.56 129 LYS A O 1
ATOM 1084 N N . LYS A 1 130 ? 10.373 -2.540 -19.039 1.00 70.94 130 LYS A N 1
ATOM 1085 C CA . LYS A 1 130 ? 10.572 -2.355 -20.490 1.00 70.94 130 LYS A CA 1
ATOM 1086 C C . LYS A 1 130 ? 12.035 -2.153 -20.902 1.00 70.94 130 LYS A C 1
ATOM 1088 O O . LYS A 1 130 ? 12.319 -2.101 -22.085 1.00 70.94 130 LYS A O 1
ATOM 1093 N N . LYS A 1 131 ? 12.953 -1.945 -19.955 1.00 60.97 131 LYS A N 1
ATOM 1094 C CA . LYS A 1 131 ? 14.391 -1.848 -20.255 1.00 60.97 131 LYS A CA 1
ATOM 1095 C C . LYS A 1 131 ? 15.086 -3.210 -20.237 1.00 60.97 131 LYS A C 1
ATOM 1097 O O . LYS A 1 131 ? 16.200 -3.317 -20.730 1.00 60.97 131 LYS A O 1
ATOM 1102 N N . PHE A 1 132 ? 14.456 -4.220 -19.635 1.00 56.59 132 PHE A N 1
ATOM 1103 C CA . PHE A 1 132 ? 15.012 -5.569 -19.479 1.00 56.59 132 PHE A CA 1
ATOM 1104 C C . PHE A 1 132 ? 14.362 -6.609 -20.408 1.00 56.59 132 PHE A C 1
ATOM 1106 O O . PHE A 1 132 ? 14.818 -7.749 -20.430 1.00 56.59 132 PHE A O 1
ATOM 1113 N N . PHE A 1 133 ? 13.311 -6.227 -21.137 1.00 47.47 133 PHE A N 1
ATOM 1114 C CA . PHE A 1 133 ? 12.599 -7.001 -22.158 1.00 47.47 133 PHE A CA 1
ATOM 1115 C C . PHE A 1 133 ? 12.365 -6.102 -23.364 1.00 47.47 133 PHE A C 1
ATOM 1117 O O . PHE A 1 133 ? 12.437 -6.620 -24.495 1.00 47.47 133 PHE A O 1
#

pLDDT: mean 74.33, std 13.77, range [42.06, 93.81]

Secondary structure (DSSP, 8-state):
-----HHHHHHHHHHHHHHHHHHHHHHHHHHHHHHHHHHHHHHHHHHHSHHHHHHHHHHHHHHHHHHHHHHGGGHHHHHHHHHHHHHHHHHHHHH-TT-HHHHHHHHHHHHHHHHHHHHHHHHHHHHHHTTT-

Radius of gyration: 27.45 Å; chains: 1; bounding box: 89×40×45 Å